Protein AF-A0A399YUL8-F1 (afdb_monomer_lite)

Radius of gyration: 23.32 Å; chains: 1; bounding box: 52×47×63 Å

pLDDT: mean 77.93, std 9.81, range [48.81, 91.5]

Secondary structure (DSSP, 8-state):
-HHHHHHHHHHHHHHHHT---HHHHHHHHHHHTT-HHHHHHHHHHHHHHHHHHHS------HHHHHHHHHHHHHHHHHHHH----S-HHHHHHHHHHHHHHHHHHHHHHHHHHHHHTT-HHHHHHHHHHHHHHHHHHHHHHHHHHHHHHHHHTT-HHHHHHHHHHHHHHHHHHHHHH-PPPP-

Sequence (183 aa):
MSDTKAQRLQQVQEALDTLSNSEARAALRAQLAGEPETLAEADRIERVHRMLSSAPRERAPERLASRIMARISAIMQQQKAADWPVPDEAVAAAMALANAATLPLMTGAAWLLIHAATDPRLFREVLPRIVAVHLLLIEVMVEILREAESFATDDPQAAAAVLALLPDALRAIAAGLNVPPAD

Structure (mmCIF, N/CA/C/O backbone):
data_AF-A0A399YUL8-F1
#
_entry.id   AF-A0A399YUL8-F1
#
loop_
_atom_site.group_PDB
_atom_site.id
_atom_site.type_symbol
_atom_site.label_atom_id
_atom_site.label_alt_id
_atom_site.label_comp_id
_atom_site.label_asym_id
_atom_site.label_entity_id
_atom_site.label_seq_id
_atom_site.pdbx_PDB_ins_code
_atom_site.Cartn_x
_atom_site.Cartn_y
_atom_site.Cartn_z
_atom_site.occupancy
_atom_site.B_iso_or_equiv
_atom_site.auth_seq_id
_atom_site.auth_comp_id
_atom_site.auth_asym_id
_atom_site.auth_atom_id
_atom_site.pdbx_PDB_model_num
ATOM 1 N N . MET A 1 1 ? 5.352 25.056 23.486 1.00 57.94 1 MET A N 1
ATOM 2 C CA . MET A 1 1 ? 5.378 24.132 24.648 1.00 57.94 1 MET A CA 1
ATOM 3 C C . MET A 1 1 ? 4.722 22.780 24.346 1.00 57.94 1 MET A C 1
ATOM 5 O O . MET A 1 1 ? 5.119 21.805 24.967 1.00 57.94 1 MET A O 1
ATOM 9 N N . SER A 1 2 ? 3.781 22.680 23.394 1.00 63.47 2 SER A N 1
ATOM 10 C CA . SER A 1 2 ? 3.174 21.409 22.944 1.00 63.47 2 SER A CA 1
ATOM 11 C C . SER A 1 2 ? 4.183 20.403 22.377 1.00 63.47 2 SER A C 1
ATOM 13 O O . SER A 1 2 ? 4.113 19.219 22.697 1.00 63.47 2 SER A O 1
ATOM 15 N N . ASP A 1 3 ? 5.149 20.877 21.589 1.00 75.81 3 ASP A N 1
ATOM 16 C CA . ASP A 1 3 ? 6.054 20.003 20.828 1.00 75.81 3 ASP A CA 1
ATOM 17 C C . ASP A 1 3 ? 7.013 19.226 21.737 1.00 75.81 3 ASP A C 1
ATOM 19 O O . ASP A 1 3 ? 7.286 18.049 21.514 1.00 75.81 3 ASP A O 1
ATOM 23 N N . THR A 1 4 ? 7.446 19.845 22.839 1.00 81.38 4 THR A N 1
ATOM 24 C CA . THR A 1 4 ? 8.324 19.214 23.834 1.00 81.38 4 THR A CA 1
ATOM 25 C C . THR A 1 4 ? 7.614 18.088 24.590 1.00 81.38 4 THR A C 1
ATOM 27 O O . THR A 1 4 ? 8.232 17.072 24.901 1.00 81.38 4 THR A O 1
ATOM 30 N N . LYS A 1 5 ? 6.308 18.233 24.856 1.00 83.12 5 LYS A N 1
ATOM 31 C CA . LYS A 1 5 ? 5.494 17.189 25.497 1.00 83.12 5 LYS A CA 1
ATOM 32 C C . LYS A 1 5 ? 5.335 15.981 24.572 1.00 83.12 5 LYS A C 1
ATOM 34 O O . LYS A 1 5 ? 5.567 14.855 25.002 1.00 83.12 5 LYS A O 1
ATOM 39 N N . ALA A 1 6 ? 4.992 16.215 23.303 1.00 84.44 6 ALA A N 1
ATOM 40 C CA . ALA A 1 6 ? 4.833 15.155 22.306 1.00 84.44 6 ALA A CA 1
ATOM 41 C C . ALA A 1 6 ? 6.135 14.364 22.098 1.00 84.44 6 ALA A C 1
ATOM 43 O O . ALA A 1 6 ? 6.124 13.135 22.136 1.00 84.44 6 ALA A O 1
ATOM 44 N N . GLN A 1 7 ? 7.266 15.065 21.984 1.00 87.38 7 GLN A N 1
ATOM 45 C CA . GLN A 1 7 ? 8.579 14.441 21.825 1.00 87.38 7 GLN A CA 1
ATOM 46 C C . GLN A 1 7 ? 8.948 13.540 23.015 1.00 87.38 7 GLN A C 1
ATOM 48 O O . GLN A 1 7 ? 9.483 12.450 22.828 1.00 87.38 7 GLN A O 1
ATOM 53 N N . ARG A 1 8 ? 8.624 13.951 24.246 1.00 84.06 8 ARG A N 1
ATOM 54 C CA . ARG A 1 8 ? 8.890 13.145 25.449 1.00 84.06 8 ARG A CA 1
ATOM 55 C C . ARG A 1 8 ? 8.004 11.909 25.545 1.00 84.06 8 ARG A C 1
ATOM 57 O O . ARG A 1 8 ? 8.483 10.853 25.945 1.00 84.06 8 ARG A O 1
ATOM 64 N N . LEU A 1 9 ? 6.734 12.010 25.154 1.00 85.81 9 LEU A N 1
ATOM 65 C CA . LEU A 1 9 ? 5.845 10.845 25.093 1.00 85.81 9 LEU A CA 1
ATOM 66 C C . LEU A 1 9 ? 6.302 9.846 24.024 1.00 85.81 9 LEU A C 1
ATOM 68 O O . LEU A 1 9 ? 6.277 8.641 24.265 1.00 85.81 9 LEU A O 1
ATOM 72 N N . GLN A 1 10 ? 6.804 10.340 22.892 1.00 87.06 10 GLN A N 1
ATOM 73 C CA . GLN A 1 10 ? 7.404 9.499 21.861 1.00 87.06 10 GLN A CA 1
ATOM 74 C C . GLN A 1 10 ? 8.647 8.758 22.380 1.00 87.06 10 GLN A C 1
ATOM 76 O O . GLN A 1 10 ? 8.776 7.560 22.147 1.00 87.06 10 GLN A O 1
ATOM 81 N N . GLN A 1 11 ? 9.509 9.421 23.158 1.00 85.19 11 GLN A N 1
ATOM 82 C CA . GLN A 1 11 ? 10.662 8.776 23.805 1.00 85.19 11 GLN A CA 1
ATOM 83 C C . GLN A 1 11 ? 10.250 7.692 24.812 1.00 85.19 11 GLN A C 1
ATOM 85 O O . GLN A 1 11 ? 10.906 6.655 24.898 1.00 85.19 11 GLN A O 1
ATOM 90 N N . VAL A 1 12 ? 9.156 7.896 25.560 1.00 84.50 12 VAL A N 1
ATOM 91 C CA . VAL A 1 12 ? 8.597 6.858 26.448 1.00 84.50 12 VAL A CA 1
ATOM 92 C C . VAL A 1 12 ? 8.155 5.642 25.636 1.00 84.50 12 VAL A C 1
ATOM 94 O O . VAL A 1 12 ? 8.435 4.512 26.028 1.00 84.50 12 VAL A O 1
ATOM 97 N N . GLN A 1 13 ? 7.491 5.864 24.503 1.00 84.19 13 GLN A N 1
ATOM 98 C CA . GLN A 1 13 ? 7.013 4.791 23.637 1.00 84.19 13 GLN A CA 1
ATOM 99 C C . GLN A 1 13 ? 8.172 4.008 23.004 1.00 84.19 13 GLN A C 1
ATOM 101 O O . GLN A 1 13 ? 8.208 2.784 23.095 1.00 84.19 13 GLN A O 1
ATOM 106 N N . GLU A 1 14 ? 9.185 4.703 22.491 1.00 84.75 14 GLU A N 1
ATOM 107 C CA . GLU A 1 14 ? 10.396 4.089 21.938 1.00 84.75 14 GLU A CA 1
ATOM 108 C C . GLU A 1 14 ? 11.169 3.271 22.991 1.00 84.75 14 GLU A C 1
ATOM 110 O O . GLU A 1 14 ? 11.628 2.159 22.718 1.00 84.75 14 GLU A O 1
ATOM 115 N N . ALA A 1 15 ? 11.246 3.764 24.232 1.00 82.88 15 ALA A N 1
ATOM 116 C CA . ALA A 1 15 ? 11.858 3.041 25.348 1.00 82.88 15 ALA A CA 1
ATOM 117 C C . ALA A 1 15 ? 11.070 1.784 25.771 1.00 82.88 15 ALA A C 1
ATOM 119 O O . ALA A 1 15 ? 11.649 0.857 26.346 1.00 82.88 15 ALA A O 1
ATOM 120 N N . LEU A 1 16 ? 9.757 1.739 25.516 1.00 81.00 16 LEU A N 1
ATOM 121 C CA . LEU A 1 16 ? 8.923 0.557 25.754 1.00 81.00 16 LEU A CA 1
ATOM 122 C C . LEU A 1 16 ? 9.045 -0.468 24.621 1.00 81.00 16 LEU A C 1
ATOM 124 O O . LEU A 1 16 ? 9.082 -1.668 24.896 1.00 81.00 16 LEU A O 1
ATOM 128 N N . ASP A 1 17 ? 9.160 -0.008 23.376 1.00 81.25 17 ASP A N 1
ATOM 129 C CA . ASP A 1 17 ? 9.240 -0.870 22.194 1.00 81.25 17 ASP A CA 1
ATOM 130 C C . ASP A 1 17 ? 10.618 -1.532 22.038 1.00 81.25 17 ASP A C 1
ATOM 132 O O . ASP A 1 17 ? 10.716 -2.684 21.614 1.00 81.25 17 ASP A O 1
ATOM 136 N N . THR A 1 18 ? 11.692 -0.856 22.454 1.00 77.88 18 THR A N 1
ATOM 137 C CA . THR A 1 18 ? 13.077 -1.357 22.336 1.00 77.88 18 THR A CA 1
ATOM 138 C C . THR A 1 18 ? 13.493 -2.375 23.414 1.00 77.88 18 THR A C 1
ATOM 140 O O . THR A 1 18 ? 14.658 -2.759 23.469 1.00 77.88 18 THR A O 1
ATOM 143 N N . LEU A 1 19 ? 12.547 -2.855 24.241 1.00 57.12 19 LEU A N 1
ATOM 144 C CA . LEU A 1 19 ? 12.636 -4.037 25.121 1.00 57.12 19 LEU A CA 1
ATOM 145 C C . LEU A 1 19 ? 14.046 -4.360 25.668 1.00 57.12 19 LEU A C 1
ATOM 147 O O . LEU A 1 19 ? 14.722 -5.246 25.155 1.00 57.12 19 LEU A O 1
ATOM 151 N N . SER A 1 20 ? 14.471 -3.709 26.761 1.00 56.66 20 SER A N 1
ATOM 152 C CA . SER A 1 20 ? 15.288 -4.354 27.827 1.00 56.66 20 SER A CA 1
ATOM 153 C C . SER A 1 20 ? 15.802 -3.396 28.901 1.00 56.66 20 SER A C 1
ATOM 155 O O . SER A 1 20 ? 16.020 -3.827 30.032 1.00 56.66 20 SER A O 1
ATOM 157 N N . ASN A 1 21 ? 15.982 -2.107 28.612 1.00 75.00 21 ASN A N 1
ATOM 158 C CA . ASN A 1 21 ? 16.722 -1.251 29.535 1.00 75.00 21 ASN A CA 1
ATOM 159 C C . ASN A 1 21 ? 15.819 -0.647 30.635 1.00 75.00 21 ASN A C 1
ATOM 161 O O . ASN A 1 21 ? 15.225 0.422 30.485 1.00 75.00 21 ASN A O 1
ATOM 165 N N . SER A 1 22 ? 15.670 -1.356 31.761 1.00 79.00 22 SER A N 1
ATOM 166 C CA . SER A 1 22 ? 14.956 -0.856 32.950 1.00 79.00 22 SER A CA 1
ATOM 167 C C . SER A 1 22 ? 15.579 0.414 33.532 1.00 79.00 22 SER A C 1
ATOM 169 O O . SER A 1 22 ? 14.858 1.237 34.092 1.00 79.00 22 SER A O 1
ATOM 171 N N . GLU A 1 23 ? 16.890 0.594 33.370 1.00 80.31 23 GLU A N 1
ATOM 172 C CA . GLU A 1 23 ? 17.620 1.770 33.843 1.00 80.31 23 GLU A CA 1
ATOM 173 C C . GLU A 1 23 ? 17.274 3.009 33.009 1.00 80.31 23 GLU A C 1
ATOM 175 O O . GLU A 1 23 ? 16.949 4.055 33.568 1.00 80.31 23 GLU A O 1
ATOM 180 N N . ALA A 1 24 ? 17.203 2.866 31.680 1.00 78.81 24 ALA A N 1
ATOM 181 C CA . ALA A 1 24 ? 16.763 3.941 30.787 1.00 78.81 24 ALA A CA 1
ATOM 182 C C . ALA A 1 24 ? 15.334 4.415 31.110 1.00 78.81 24 ALA A C 1
ATOM 184 O O . ALA A 1 24 ? 15.059 5.615 31.117 1.00 78.81 24 ALA A O 1
ATOM 185 N N . ARG A 1 25 ? 14.432 3.486 31.458 1.00 80.62 25 ARG A N 1
ATOM 186 C CA . ARG A 1 25 ? 13.059 3.818 31.878 1.00 80.62 25 ARG A CA 1
ATOM 187 C C . ARG A 1 25 ? 13.018 4.558 33.213 1.00 80.62 25 ARG A C 1
ATOM 189 O O . ARG A 1 25 ? 12.252 5.508 33.358 1.00 80.62 25 ARG A O 1
ATOM 196 N N . ALA A 1 26 ? 13.844 4.152 34.177 1.00 84.31 26 ALA A N 1
ATOM 197 C CA . ALA A 1 26 ? 13.953 4.842 35.460 1.00 84.31 26 ALA A CA 1
ATOM 198 C C . ALA A 1 26 ? 14.517 6.264 35.292 1.00 84.31 26 ALA A C 1
ATOM 200 O O . ALA A 1 26 ? 13.972 7.208 35.865 1.00 84.31 26 ALA A O 1
ATOM 201 N N . ALA A 1 27 ? 15.546 6.429 34.455 1.00 83.69 27 ALA A N 1
ATOM 202 C CA . ALA A 1 27 ? 16.132 7.729 34.137 1.00 83.69 27 ALA A CA 1
ATOM 203 C C . ALA A 1 27 ? 15.127 8.662 33.441 1.00 83.69 27 ALA A C 1
ATOM 205 O O . ALA A 1 27 ? 14.997 9.824 33.827 1.00 83.69 27 ALA A O 1
ATOM 206 N N . LEU A 1 28 ? 14.360 8.149 32.474 1.00 83.75 28 LEU A N 1
ATOM 207 C CA . LEU A 1 28 ? 13.322 8.921 31.790 1.00 83.75 28 LEU A CA 1
ATOM 208 C C . LEU A 1 28 ? 12.192 9.326 32.749 1.00 83.75 28 LEU A C 1
ATOM 210 O O . LEU A 1 28 ? 11.762 10.477 32.745 1.00 83.75 28 LEU A O 1
ATOM 214 N N . ARG A 1 29 ? 11.762 8.431 33.650 1.00 85.56 29 ARG A N 1
ATOM 215 C CA . ARG A 1 29 ? 10.795 8.778 34.707 1.00 85.56 29 ARG A CA 1
ATOM 216 C C . ARG A 1 29 ? 11.307 9.869 35.641 1.00 85.56 29 ARG A C 1
ATOM 218 O O . ARG A 1 29 ? 10.544 10.765 35.990 1.00 85.56 29 ARG A O 1
ATOM 225 N N . ALA A 1 30 ? 12.579 9.811 36.033 1.00 88.69 30 ALA A N 1
ATOM 226 C CA . ALA A 1 30 ? 13.182 10.833 36.884 1.00 88.69 30 ALA A CA 1
ATOM 227 C C . ALA A 1 30 ? 13.171 12.213 36.205 1.00 88.69 30 ALA A C 1
ATOM 229 O O . ALA A 1 30 ? 12.910 13.217 36.863 1.00 88.69 30 ALA A O 1
ATOM 230 N N . GLN A 1 31 ? 13.371 12.261 34.885 1.00 87.75 31 GLN A N 1
ATOM 231 C CA . GLN A 1 31 ? 13.269 13.497 34.102 1.00 87.75 31 GLN A CA 1
ATOM 232 C C . GLN A 1 31 ? 11.825 14.017 34.003 1.00 87.75 31 GLN A C 1
ATOM 234 O O . GLN A 1 31 ? 11.604 15.226 34.030 1.00 87.75 31 GLN A O 1
ATOM 239 N N . LEU A 1 32 ? 10.837 13.120 33.931 1.00 86.50 32 LEU A N 1
ATOM 240 C CA . LEU A 1 32 ? 9.413 13.469 33.857 1.00 86.50 32 LEU A CA 1
ATOM 241 C C . LEU A 1 32 ? 8.790 13.850 35.210 1.00 86.50 32 LEU A C 1
ATOM 243 O O . LEU A 1 32 ? 7.687 14.391 35.236 1.00 86.50 32 LEU A O 1
ATOM 247 N N . ALA A 1 33 ? 9.483 13.620 36.329 1.00 88.19 33 ALA A N 1
ATOM 248 C CA . ALA A 1 33 ? 8.969 13.900 37.673 1.00 88.19 33 ALA A CA 1
ATOM 249 C C . ALA A 1 33 ? 8.628 15.385 37.913 1.00 88.19 33 ALA A C 1
ATOM 251 O O . ALA A 1 33 ? 7.798 15.693 38.767 1.00 88.19 33 ALA A O 1
ATOM 252 N N . GLY A 1 34 ? 9.233 16.303 37.150 1.00 89.56 34 GLY A N 1
ATOM 253 C CA . GLY A 1 34 ? 8.923 17.735 37.199 1.00 89.56 34 GLY A CA 1
ATOM 254 C C . GLY A 1 34 ? 7.620 18.136 36.493 1.00 89.56 34 GLY A C 1
ATOM 255 O O . GLY A 1 34 ? 7.191 19.278 36.631 1.00 89.56 34 GLY A O 1
ATOM 256 N N . GLU A 1 35 ? 6.981 17.228 35.746 1.00 91.50 35 GLU A N 1
ATOM 257 C CA . GLU A 1 35 ? 5.797 17.509 34.925 1.00 91.50 35 GLU A CA 1
ATOM 258 C C . GLU A 1 35 ? 4.671 16.500 35.206 1.00 91.50 35 GLU A C 1
ATOM 260 O O . GLU A 1 35 ? 4.565 15.475 34.525 1.00 91.50 35 GLU A O 1
ATOM 265 N N . PRO A 1 36 ? 3.787 16.776 36.185 1.00 86.81 36 PRO A N 1
ATOM 266 C CA . PRO A 1 36 ? 2.817 15.793 36.673 1.00 86.81 36 PRO A CA 1
ATOM 267 C C . PRO A 1 36 ? 1.825 15.331 35.595 1.00 86.81 36 PRO A C 1
ATOM 269 O O . PRO A 1 36 ? 1.403 14.177 35.593 1.00 86.81 36 PRO A O 1
ATOM 272 N N . GLU A 1 37 ? 1.477 16.207 34.650 1.00 88.75 37 GLU A N 1
ATOM 273 C CA . GLU A 1 37 ? 0.575 15.872 33.545 1.00 88.75 37 GLU A CA 1
ATOM 274 C C . GLU A 1 37 ? 1.229 14.915 32.532 1.00 88.75 37 GLU A C 1
ATOM 276 O O . GLU A 1 37 ? 0.600 13.955 32.086 1.00 88.75 37 GLU A O 1
ATOM 281 N N . THR A 1 38 ? 2.504 15.139 32.194 1.00 87.19 38 THR A N 1
ATOM 282 C CA . THR A 1 38 ? 3.271 14.276 31.281 1.00 87.19 38 THR A CA 1
ATOM 283 C C . THR A 1 38 ? 3.553 12.916 31.923 1.00 87.19 38 THR A C 1
ATOM 285 O O . THR A 1 38 ? 3.457 11.886 31.256 1.00 87.19 38 THR A O 1
ATOM 288 N N . LEU A 1 39 ? 3.835 12.894 33.229 1.00 89.88 39 LEU A N 1
ATOM 289 C CA . LEU A 1 39 ? 4.041 11.663 33.991 1.00 89.88 39 LEU A CA 1
ATOM 290 C C . LEU A 1 39 ? 2.776 10.790 34.029 1.00 89.88 39 LEU A C 1
ATOM 292 O O . LEU A 1 39 ? 2.855 9.586 33.792 1.00 89.88 39 LEU A O 1
ATOM 296 N N . ALA A 1 40 ? 1.605 11.395 34.254 1.00 90.25 40 ALA A N 1
ATOM 297 C CA . ALA A 1 40 ? 0.331 10.675 34.245 1.00 90.25 40 ALA A CA 1
ATOM 298 C C . ALA A 1 40 ? 0.023 10.038 32.876 1.00 90.25 40 ALA A C 1
ATOM 300 O O . ALA A 1 40 ? -0.539 8.942 32.810 1.00 90.25 40 ALA A O 1
ATOM 301 N N . GLU A 1 41 ? 0.403 10.701 31.781 1.00 88.06 41 GLU A N 1
ATOM 302 C CA . GLU A 1 41 ? 0.258 10.154 30.429 1.00 88.06 41 GLU A CA 1
ATOM 303 C C . GLU A 1 41 ? 1.237 9.003 30.167 1.00 88.06 41 GLU A C 1
ATOM 305 O O . GLU A 1 41 ? 0.836 7.956 29.661 1.00 88.06 41 GLU A O 1
ATOM 310 N N . ALA A 1 42 ? 2.496 9.138 30.591 1.00 87.62 42 ALA A N 1
ATOM 311 C CA . ALA A 1 42 ? 3.475 8.056 30.516 1.00 87.62 42 ALA A CA 1
ATOM 312 C C . ALA A 1 42 ? 3.007 6.805 31.288 1.00 87.62 42 ALA A C 1
ATOM 314 O O . ALA A 1 42 ? 3.099 5.686 30.779 1.00 87.62 42 ALA A O 1
ATOM 315 N N . ASP A 1 43 ? 2.412 6.982 32.472 1.00 90.06 43 ASP A N 1
ATOM 316 C CA . ASP A 1 43 ? 1.831 5.8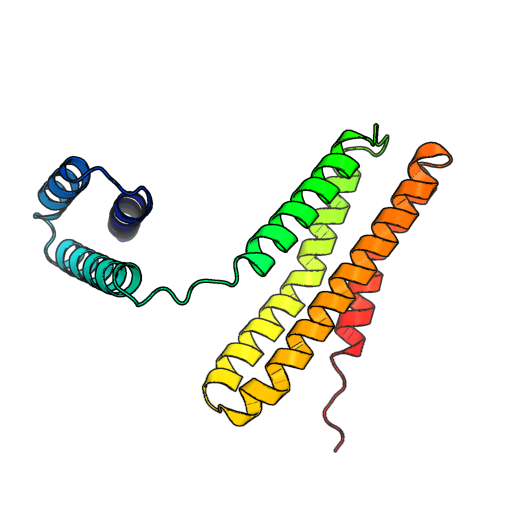86 33.256 1.00 90.06 43 ASP A CA 1
ATOM 317 C C . ASP A 1 43 ? 0.647 5.206 32.544 1.00 90.06 43 ASP A C 1
ATOM 319 O O . ASP A 1 43 ? 0.462 3.987 32.668 1.00 90.06 43 ASP A O 1
ATOM 323 N N . ARG A 1 44 ? -0.161 5.964 31.784 1.00 89.69 44 ARG A N 1
ATOM 324 C CA . ARG A 1 44 ? -1.219 5.397 30.929 1.00 89.69 44 ARG A CA 1
ATOM 325 C C . ARG A 1 44 ? -0.624 4.530 29.821 1.00 89.69 44 ARG A C 1
ATOM 327 O O . ARG A 1 44 ? -1.062 3.388 29.667 1.00 89.69 44 ARG A O 1
ATOM 334 N N . ILE A 1 45 ? 0.388 5.029 29.111 1.00 87.69 45 ILE A N 1
ATOM 335 C CA . ILE A 1 45 ? 1.071 4.299 28.030 1.00 87.69 45 ILE A CA 1
ATOM 336 C C . ILE A 1 45 ? 1.686 2.999 28.567 1.00 87.69 45 ILE A C 1
ATOM 338 O O . ILE A 1 45 ? 1.451 1.924 28.011 1.00 87.69 45 ILE A O 1
ATOM 342 N N . GLU A 1 46 ? 2.395 3.054 29.698 1.00 87.06 46 GLU A N 1
ATOM 343 C CA . GLU A 1 46 ? 2.981 1.860 30.315 1.00 87.06 46 GLU A CA 1
ATOM 344 C C . GLU A 1 46 ? 1.931 0.822 30.718 1.00 87.06 46 GLU A C 1
ATOM 346 O O . GLU A 1 46 ? 2.162 -0.383 30.585 1.00 87.06 46 GLU A O 1
ATOM 351 N N . ARG A 1 47 ? 0.778 1.264 31.232 1.00 89.31 47 ARG A N 1
ATOM 352 C CA . ARG A 1 47 ? -0.318 0.368 31.613 1.00 89.31 47 ARG A CA 1
ATOM 353 C C . ARG A 1 47 ? -0.867 -0.372 30.398 1.00 89.31 47 ARG A C 1
ATOM 355 O O . ARG A 1 47 ? -1.031 -1.589 30.469 1.00 89.31 47 ARG A O 1
ATOM 362 N N . VAL A 1 48 ? -1.097 0.338 29.293 1.00 85.25 48 VAL A N 1
ATOM 363 C CA . VAL A 1 48 ? -1.547 -0.257 28.026 1.00 85.25 48 VAL A CA 1
ATOM 364 C C . VAL A 1 48 ? -0.510 -1.247 27.505 1.00 85.25 48 VAL A C 1
ATOM 366 O O . VAL A 1 48 ? -0.854 -2.389 27.206 1.00 85.25 48 VAL A O 1
ATOM 369 N N . HIS A 1 49 ? 0.769 -0.869 27.482 1.00 85.75 49 HIS A N 1
ATOM 370 C CA . HIS A 1 49 ? 1.845 -1.767 27.064 1.00 85.75 49 HIS A CA 1
ATOM 371 C C . HIS A 1 49 ? 1.892 -3.043 27.923 1.00 85.75 49 HIS A C 1
ATOM 373 O O . HIS A 1 49 ? 2.036 -4.152 27.405 1.00 85.75 49 HIS A O 1
ATOM 379 N N . ARG A 1 50 ? 1.708 -2.924 29.245 1.00 84.56 50 ARG A N 1
ATOM 380 C CA . ARG A 1 50 ? 1.638 -4.071 30.167 1.00 84.56 50 ARG A CA 1
ATOM 381 C C . ARG A 1 50 ? 0.440 -4.980 29.880 1.00 84.56 50 ARG A C 1
ATOM 383 O O . ARG A 1 50 ? 0.572 -6.199 29.948 1.00 84.56 50 ARG A O 1
ATOM 390 N N . MET A 1 51 ? -0.713 -4.408 29.532 1.00 84.31 51 MET A N 1
ATOM 391 C CA . MET A 1 51 ? -1.896 -5.175 29.119 1.00 84.31 51 MET A CA 1
ATOM 392 C C . MET A 1 51 ? -1.660 -5.924 27.802 1.00 84.31 51 MET A C 1
ATOM 394 O O . MET A 1 51 ? -1.970 -7.106 27.717 1.00 84.31 51 MET A O 1
ATOM 398 N N . LEU A 1 52 ? -1.062 -5.275 26.799 1.00 81.19 52 LEU A N 1
ATOM 399 C CA . LEU A 1 52 ? -0.771 -5.889 25.497 1.00 81.19 52 LEU A CA 1
ATOM 400 C C . LEU A 1 52 ? 0.318 -6.969 25.583 1.00 81.19 52 LEU A C 1
ATOM 402 O O . LEU A 1 52 ? 0.211 -8.016 24.952 1.00 81.19 52 LEU A O 1
ATOM 406 N N . SER A 1 53 ? 1.356 -6.742 26.390 1.00 81.38 53 SER A N 1
ATOM 407 C CA . SER A 1 53 ? 2.456 -7.700 26.577 1.00 81.38 53 SER A CA 1
ATOM 408 C C . SER A 1 53 ? 2.046 -8.950 27.357 1.00 81.38 53 SER A C 1
ATOM 410 O O . SER A 1 53 ? 2.611 -10.017 27.115 1.00 81.38 53 SER A O 1
ATOM 412 N N . SER A 1 54 ? 1.066 -8.829 28.258 1.00 80.00 54 SER A N 1
ATOM 413 C CA . SER A 1 54 ? 0.505 -9.945 29.034 1.00 80.00 54 SER A CA 1
ATOM 414 C C . SER A 1 54 ? -0.742 -10.572 28.407 1.00 80.00 54 SER A C 1
ATOM 416 O O . SER A 1 54 ? -1.228 -11.584 28.915 1.00 80.00 54 SER A O 1
ATOM 418 N N . ALA A 1 55 ? -1.251 -10.013 27.302 1.00 76.62 55 ALA A N 1
ATOM 419 C CA . ALA A 1 55 ? -2.367 -10.595 26.575 1.00 76.62 55 ALA A CA 1
ATOM 420 C C . ALA A 1 55 ? -2.003 -12.022 26.117 1.00 76.62 55 ALA A C 1
ATOM 422 O O . ALA A 1 55 ? -0.880 -12.250 25.649 1.00 76.62 55 ALA A O 1
ATOM 423 N N . PRO A 1 56 ? -2.921 -12.998 26.252 1.00 70.50 56 PRO A N 1
ATOM 424 C CA . PRO A 1 56 ? -2.684 -14.360 25.803 1.00 70.50 56 PRO A CA 1
ATOM 425 C C . PRO A 1 56 ? -2.396 -14.332 24.304 1.00 70.50 56 PRO A C 1
ATOM 427 O O . PRO A 1 56 ? -3.270 -14.057 23.486 1.00 70.50 56 PRO A O 1
ATOM 430 N N . ARG A 1 57 ? -1.134 -14.575 23.946 1.00 68.19 57 ARG A N 1
ATOM 431 C CA . ARG A 1 57 ? -0.710 -14.668 22.553 1.00 68.19 57 ARG A CA 1
ATOM 432 C C . ARG A 1 57 ? -1.325 -15.936 21.984 1.00 68.19 57 ARG A C 1
ATOM 434 O O . ARG A 1 57 ? -0.793 -17.026 22.200 1.00 68.19 57 ARG A O 1
ATOM 441 N N . GLU A 1 58 ? -2.440 -15.808 21.272 1.00 63.84 58 GLU A N 1
ATOM 442 C CA . GLU A 1 58 ? -2.850 -16.857 20.347 1.00 63.84 58 GLU A CA 1
ATOM 443 C C . GLU A 1 58 ? -1.658 -17.109 19.423 1.00 63.84 58 GLU A C 1
ATOM 445 O O . GLU A 1 58 ? -1.170 -16.205 18.740 1.00 63.84 58 GLU A O 1
ATOM 450 N N . ARG A 1 59 ? -1.097 -18.322 19.489 1.00 56.19 59 ARG A N 1
ATOM 451 C CA . ARG A 1 59 ? 0.007 -18.706 18.614 1.00 56.19 59 ARG A CA 1
ATOM 452 C C . ARG A 1 59 ? -0.503 -18.579 17.189 1.00 56.19 59 ARG A C 1
ATOM 454 O O . ARG A 1 59 ? -1.324 -19.388 16.758 1.00 56.19 59 ARG A O 1
ATOM 461 N N . ALA A 1 60 ? 0.009 -17.589 16.460 1.00 58.47 60 ALA A N 1
ATOM 462 C CA . ALA A 1 60 ? -0.112 -17.580 15.015 1.00 58.47 60 ALA A CA 1
ATOM 463 C C . ALA A 1 60 ? 0.337 -18.968 14.519 1.00 58.47 60 ALA A C 1
ATOM 465 O O . ALA A 1 60 ? 1.380 -19.455 14.975 1.00 58.47 60 ALA A O 1
ATOM 466 N N . PRO A 1 61 ? -0.443 -19.644 13.657 1.00 70.06 61 PRO A N 1
ATOM 467 C CA . PRO A 1 61 ? -0.091 -20.971 13.183 1.00 70.06 61 PRO A CA 1
ATOM 468 C C . PRO A 1 61 ? 1.334 -20.937 12.634 1.00 70.06 61 PRO A C 1
ATOM 470 O O . PRO A 1 61 ? 1.638 -20.115 11.773 1.00 70.06 61 PRO A O 1
ATOM 473 N N . GLU A 1 62 ? 2.208 -21.824 13.102 1.00 65.94 62 GLU A N 1
ATOM 474 C CA . GLU A 1 62 ? 3.618 -21.885 12.678 1.00 65.94 62 GLU A CA 1
ATOM 475 C C . GLU A 1 62 ? 3.747 -21.990 11.144 1.00 65.94 62 GLU A C 1
ATOM 477 O O . GLU A 1 62 ? 4.649 -21.438 10.517 1.00 65.94 62 GLU A O 1
ATOM 482 N N . ARG A 1 63 ? 2.735 -22.608 10.523 1.00 67.44 63 ARG A N 1
ATOM 483 C CA . ARG A 1 63 ? 2.537 -22.697 9.072 1.00 67.44 63 ARG A CA 1
ATOM 484 C C . ARG A 1 63 ? 2.334 -21.352 8.369 1.00 67.44 63 ARG A 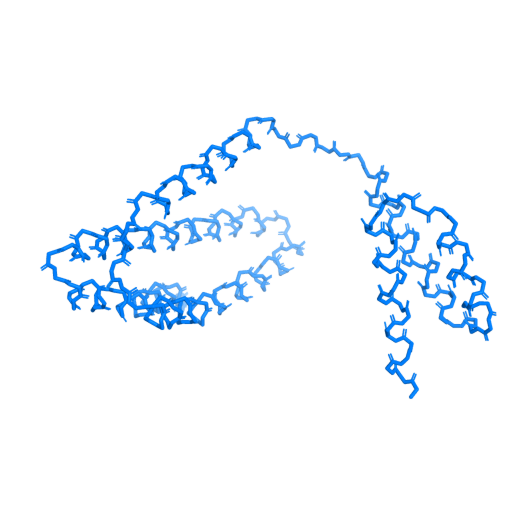C 1
ATOM 486 O O . ARG A 1 63 ? 2.676 -21.235 7.198 1.00 67.44 63 ARG A O 1
ATOM 493 N N . LEU A 1 64 ? 1.736 -20.364 9.028 1.00 64.56 64 LEU A N 1
ATOM 494 C CA . LEU A 1 64 ? 1.530 -19.032 8.462 1.00 64.56 64 LEU A CA 1
ATOM 495 C C . LEU A 1 64 ? 2.862 -18.281 8.399 1.00 64.56 64 LEU A C 1
ATOM 497 O O . LEU A 1 64 ? 3.225 -17.776 7.342 1.00 64.56 64 LEU A O 1
ATOM 501 N N . ALA A 1 65 ? 3.614 -18.275 9.503 1.00 71.56 65 ALA A N 1
ATOM 502 C CA . ALA A 1 65 ? 4.922 -17.628 9.567 1.00 71.56 65 ALA A CA 1
ATOM 503 C C . ALA A 1 65 ? 5.901 -18.238 8.552 1.00 71.56 65 ALA A C 1
ATOM 505 O O . ALA A 1 65 ? 6.568 -17.503 7.827 1.00 71.56 65 ALA A O 1
ATOM 506 N N . SER A 1 66 ? 5.932 -19.570 8.423 1.00 71.06 66 SER A N 1
ATOM 507 C CA . SER A 1 66 ? 6.789 -20.237 7.436 1.00 71.06 66 SER A CA 1
ATOM 508 C C . SER A 1 66 ? 6.381 -19.944 5.990 1.00 71.06 66 SER A C 1
ATOM 510 O O . SER A 1 66 ? 7.254 -19.729 5.154 1.00 71.06 66 SER A O 1
ATOM 512 N N . ARG A 1 67 ? 5.078 -19.853 5.684 1.00 73.81 67 ARG A N 1
ATOM 513 C CA . ARG A 1 67 ? 4.600 -19.432 4.353 1.00 73.81 67 ARG A CA 1
ATOM 514 C C . ARG A 1 67 ? 4.964 -17.987 4.034 1.00 73.81 67 ARG A C 1
ATOM 516 O O . ARG A 1 67 ? 5.381 -17.714 2.912 1.00 73.81 67 ARG A O 1
ATOM 523 N N . ILE A 1 68 ? 4.822 -17.083 5.002 1.00 68.38 68 ILE A N 1
ATOM 524 C CA . ILE A 1 68 ? 5.201 -15.675 4.840 1.00 68.38 68 ILE A CA 1
ATOM 525 C C . ILE A 1 68 ? 6.706 -15.581 4.576 1.00 68.38 68 ILE A C 1
ATOM 527 O O . ILE A 1 68 ? 7.104 -14.989 3.579 1.00 68.38 68 ILE A O 1
ATOM 531 N N . MET A 1 69 ? 7.536 -16.237 5.392 1.00 64.31 69 MET A N 1
ATOM 532 C CA . MET A 1 69 ? 8.992 -16.224 5.216 1.00 64.31 69 MET A CA 1
ATOM 533 C C . MET A 1 69 ? 9.422 -16.857 3.891 1.00 64.31 69 MET A C 1
ATOM 535 O O . MET A 1 69 ? 10.236 -16.273 3.186 1.00 64.31 69 MET A O 1
ATOM 539 N N . ALA A 1 70 ? 8.827 -17.985 3.492 1.00 77.31 70 ALA A N 1
ATOM 540 C CA . ALA A 1 70 ? 9.097 -18.600 2.193 1.00 77.31 70 ALA A CA 1
ATOM 541 C C . ALA A 1 70 ? 8.742 -17.664 1.026 1.00 77.31 70 ALA A C 1
ATOM 543 O O . ALA A 1 70 ? 9.491 -17.573 0.054 1.00 77.31 70 ALA A O 1
ATOM 544 N N . ARG A 1 71 ? 7.628 -16.926 1.130 1.00 72.69 71 ARG A N 1
ATOM 545 C CA . ARG A 1 71 ? 7.231 -15.947 0.114 1.00 72.69 71 ARG A CA 1
ATOM 546 C C . ARG A 1 71 ? 8.184 -14.753 0.077 1.00 72.69 71 ARG A C 1
ATOM 548 O O . ARG A 1 71 ? 8.575 -14.350 -1.012 1.00 72.69 71 ARG A O 1
ATOM 555 N N . ILE A 1 72 ? 8.594 -14.234 1.235 1.00 66.62 72 ILE A N 1
ATOM 556 C CA . ILE A 1 72 ? 9.576 -13.143 1.337 1.00 66.62 72 ILE A CA 1
ATOM 557 C C . ILE A 1 72 ? 10.913 -13.574 0.725 1.00 66.62 72 ILE A C 1
ATOM 559 O O . ILE A 1 72 ? 11.474 -12.848 -0.089 1.00 66.62 72 ILE A O 1
ATOM 563 N N . SER A 1 73 ? 11.407 -14.770 1.053 1.00 64.69 73 SER A N 1
ATOM 564 C CA . SER A 1 73 ? 12.664 -15.287 0.500 1.00 64.69 73 SER A CA 1
ATOM 565 C C . SER A 1 73 ? 12.606 -15.486 -1.015 1.00 64.69 73 SER A C 1
ATOM 567 O O . SER A 1 73 ? 13.580 -15.172 -1.694 1.00 64.69 73 SER A O 1
ATOM 569 N N . ALA A 1 74 ? 11.475 -15.951 -1.555 1.00 69.38 74 ALA A N 1
ATOM 570 C CA . ALA A 1 74 ? 11.281 -16.076 -3.000 1.00 69.38 74 ALA A CA 1
ATOM 571 C C . ALA A 1 74 ? 11.316 -14.708 -3.707 1.00 69.38 74 ALA A C 1
ATOM 573 O O . ALA A 1 74 ? 11.981 -14.567 -4.730 1.00 69.38 74 ALA A O 1
ATOM 574 N N . ILE A 1 75 ? 10.674 -13.689 -3.122 1.00 67.75 75 ILE A N 1
ATOM 575 C CA . ILE A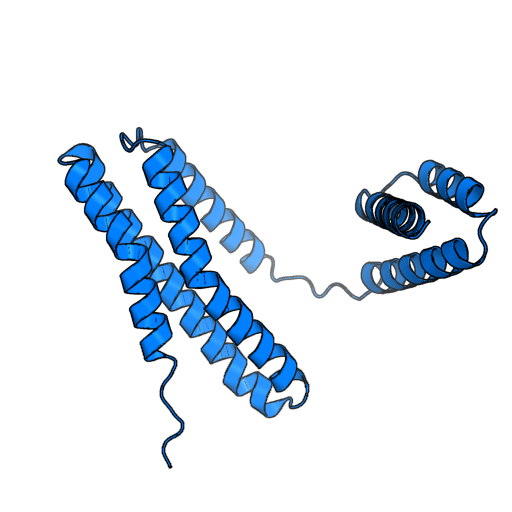 1 75 ? 10.697 -12.311 -3.642 1.00 67.75 75 ILE A CA 1
ATOM 576 C C . ILE A 1 75 ? 12.123 -11.742 -3.607 1.00 67.75 75 ILE A C 1
ATOM 578 O O . ILE A 1 75 ? 12.587 -11.179 -4.595 1.00 67.75 75 ILE A O 1
ATOM 582 N N . MET A 1 76 ? 12.855 -11.937 -2.503 1.00 60.81 76 MET A N 1
ATOM 583 C CA . MET A 1 76 ? 14.242 -11.468 -2.380 1.00 60.81 76 MET A CA 1
ATOM 584 C C . MET A 1 76 ? 15.197 -12.171 -3.352 1.00 60.81 76 MET A C 1
ATOM 586 O O . MET A 1 76 ? 16.142 -11.551 -3.833 1.00 60.81 76 MET A O 1
ATOM 590 N N . GLN A 1 77 ? 14.984 -13.461 -3.634 1.00 63.12 77 GLN A N 1
ATOM 591 C CA . GLN A 1 77 ? 15.782 -14.186 -4.625 1.00 63.12 77 GLN A CA 1
ATOM 592 C C . GLN A 1 77 ? 15.503 -13.704 -6.051 1.00 63.12 77 GLN A C 1
ATOM 594 O O . GLN A 1 77 ? 16.457 -13.542 -6.806 1.00 63.12 77 GLN A O 1
ATOM 599 N N . GLN A 1 78 ? 14.245 -13.412 -6.398 1.00 63.44 78 GLN A N 1
ATOM 600 C CA . GLN A 1 78 ? 13.903 -12.798 -7.687 1.00 63.44 78 GLN A CA 1
ATOM 601 C C . GLN A 1 78 ? 14.542 -11.414 -7.847 1.00 63.44 78 GLN A C 1
ATOM 603 O O . GLN A 1 78 ? 15.177 -11.153 -8.861 1.00 63.44 78 GLN A O 1
ATOM 608 N N . GLN A 1 79 ? 14.497 -10.571 -6.812 1.00 57.53 79 GLN A N 1
ATOM 609 C CA . GLN A 1 79 ? 15.140 -9.250 -6.845 1.00 57.53 79 GLN A CA 1
ATOM 610 C C . GLN A 1 79 ? 16.668 -9.303 -6.983 1.00 57.53 79 GLN A C 1
ATOM 612 O O . GLN A 1 79 ? 17.258 -8.381 -7.530 1.00 57.53 79 GLN A O 1
ATOM 617 N N . LYS A 1 80 ? 17.325 -10.358 -6.484 1.00 52.25 80 LYS A N 1
ATOM 618 C CA . LYS A 1 80 ? 18.786 -10.520 -6.596 1.00 52.25 80 LYS A CA 1
ATOM 619 C C . LYS A 1 80 ? 19.251 -11.075 -7.942 1.00 52.25 80 LYS A C 1
ATOM 621 O O . LYS A 1 80 ? 20.438 -10.975 -8.231 1.00 52.25 80 LYS A O 1
ATOM 626 N N . ALA A 1 81 ? 18.366 -11.723 -8.697 1.00 51.31 81 ALA A N 1
ATOM 627 C CA . ALA A 1 81 ? 18.703 -12.361 -9.968 1.00 51.31 81 ALA A CA 1
ATOM 628 C C . ALA A 1 81 ? 18.530 -11.426 -11.174 1.00 51.31 81 ALA A C 1
ATOM 630 O O . ALA A 1 81 ? 19.100 -11.697 -12.228 1.00 51.31 81 ALA A O 1
ATOM 631 N N . ALA A 1 82 ? 17.775 -10.338 -11.024 1.00 53.88 82 ALA A N 1
ATOM 632 C CA . ALA A 1 82 ? 17.563 -9.376 -12.088 1.00 53.88 82 ALA A CA 1
ATOM 633 C C . ALA A 1 82 ? 18.626 -8.266 -12.026 1.00 53.88 82 ALA A C 1
ATOM 635 O O . ALA A 1 82 ? 18.511 -7.329 -11.237 1.00 53.88 82 ALA A O 1
ATOM 636 N N . ASP A 1 83 ? 19.643 -8.354 -12.888 1.00 58.19 83 ASP A N 1
ATOM 637 C CA . ASP A 1 83 ? 20.342 -7.169 -13.411 1.00 58.19 83 ASP A CA 1
ATOM 638 C C . ASP A 1 83 ? 19.300 -6.391 -14.229 1.00 58.19 83 ASP A C 1
ATOM 640 O O . ASP A 1 83 ? 19.180 -6.547 -15.439 1.00 58.19 83 ASP A O 1
ATOM 644 N N . TRP A 1 84 ? 18.421 -5.675 -13.532 1.00 63.34 84 TRP A N 1
ATOM 645 C CA . TRP A 1 84 ? 17.232 -5.056 -14.098 1.00 63.34 84 TRP A CA 1
ATOM 646 C C . TRP A 1 84 ? 17.632 -3.698 -14.700 1.00 63.34 84 TRP A C 1
ATOM 648 O O . TRP A 1 84 ? 17.892 -2.762 -13.944 1.00 63.34 84 TRP A O 1
ATOM 658 N N . PRO A 1 85 ? 17.695 -3.532 -16.037 1.00 65.31 85 PRO A N 1
ATOM 659 C CA . PRO A 1 85 ? 18.265 -2.344 -16.678 1.00 65.31 85 PRO A CA 1
ATOM 660 C C . PRO A 1 85 ? 17.273 -1.169 -16.751 1.00 65.31 85 PRO A C 1
ATOM 662 O O . PRO A 1 85 ? 17.334 -0.351 -17.670 1.00 65.31 85 PRO A O 1
ATOM 665 N N . VAL A 1 86 ? 16.326 -1.083 -15.814 1.00 65.56 86 VAL A N 1
ATOM 666 C CA . VAL A 1 86 ? 15.380 0.038 -15.751 1.00 65.56 86 VAL A CA 1
ATOM 667 C C . VAL A 1 86 ? 15.946 1.097 -14.809 1.00 65.56 86 VAL A C 1
ATOM 669 O O . VAL A 1 86 ? 16.351 0.750 -13.702 1.00 65.56 86 VAL A O 1
ATOM 672 N N . PRO A 1 87 ? 15.968 2.376 -15.221 1.00 75.56 87 PRO A N 1
ATOM 673 C CA . PRO A 1 87 ? 16.446 3.462 -14.375 1.00 75.56 87 PRO A CA 1
ATOM 674 C C . PRO A 1 87 ? 15.700 3.515 -13.036 1.00 75.56 87 PRO A C 1
ATOM 676 O O . PRO A 1 87 ? 14.470 3.387 -12.995 1.00 75.56 87 PRO A O 1
ATOM 679 N N . ASP A 1 88 ? 16.440 3.751 -11.950 1.00 75.12 88 ASP A N 1
ATOM 680 C CA . ASP A 1 88 ? 15.912 3.832 -10.581 1.00 75.12 88 ASP A CA 1
ATOM 681 C C . ASP A 1 88 ? 14.750 4.833 -10.473 1.00 75.12 88 ASP A C 1
ATOM 683 O O . ASP A 1 88 ? 13.792 4.613 -9.727 1.00 75.12 88 ASP A O 1
ATOM 687 N N . GLU A 1 89 ? 14.776 5.913 -11.262 1.00 73.88 89 GLU A N 1
ATOM 688 C CA . GLU A 1 89 ? 13.715 6.919 -11.290 1.00 73.88 89 GLU A CA 1
ATOM 689 C C . GLU A 1 89 ? 12.387 6.362 -11.817 1.00 73.88 89 GLU A C 1
ATOM 691 O O . GLU A 1 89 ? 11.323 6.729 -11.314 1.00 73.88 89 GLU A O 1
ATOM 696 N N . ALA A 1 90 ? 12.424 5.463 -12.805 1.00 69.00 90 ALA A N 1
ATOM 697 C CA . ALA A 1 90 ? 11.222 4.849 -13.364 1.00 69.00 90 ALA A CA 1
ATOM 698 C C . ALA A 1 90 ? 10.595 3.860 -12.372 1.00 69.00 90 ALA A C 1
ATOM 700 O O . ALA A 1 90 ? 9.373 3.839 -12.210 1.00 69.00 90 ALA A O 1
ATOM 701 N N . VAL A 1 91 ? 11.423 3.109 -11.639 1.00 70.00 91 VAL A N 1
ATOM 702 C CA . VAL A 1 91 ? 10.961 2.237 -10.549 1.00 70.00 91 VAL A CA 1
ATOM 703 C C . VAL A 1 91 ? 10.354 3.070 -9.418 1.00 70.00 91 VAL A C 1
ATOM 705 O O . VAL A 1 91 ? 9.245 2.780 -8.964 1.00 70.00 91 VAL A O 1
ATOM 708 N N . ALA A 1 92 ? 11.025 4.144 -8.997 1.00 75.56 92 ALA A N 1
ATOM 709 C CA . ALA A 1 92 ? 10.525 5.042 -7.959 1.00 75.56 92 ALA A CA 1
ATOM 710 C C . ALA A 1 92 ? 9.196 5.705 -8.359 1.00 75.56 92 ALA A C 1
ATOM 712 O O . ALA A 1 92 ? 8.269 5.769 -7.547 1.00 75.56 92 ALA A O 1
ATOM 713 N N . ALA A 1 93 ? 9.067 6.151 -9.612 1.00 69.25 93 ALA A N 1
ATOM 714 C CA . ALA A 1 93 ? 7.831 6.720 -10.142 1.00 69.25 93 ALA A CA 1
ATOM 715 C C . ALA A 1 93 ? 6.693 5.688 -10.181 1.00 69.25 93 ALA A C 1
ATOM 717 O O . ALA A 1 93 ? 5.583 5.985 -9.732 1.00 69.25 93 ALA A O 1
ATOM 718 N N . ALA A 1 94 ? 6.969 4.465 -10.645 1.00 68.25 94 ALA A N 1
ATOM 719 C CA . ALA A 1 94 ? 5.997 3.375 -10.649 1.00 68.25 94 ALA A CA 1
ATOM 720 C C . ALA A 1 94 ? 5.527 3.036 -9.225 1.00 68.25 94 ALA A C 1
ATOM 722 O O . ALA A 1 94 ? 4.326 2.912 -8.987 1.00 68.25 94 ALA A O 1
ATOM 723 N N . MET A 1 95 ? 6.445 2.974 -8.253 1.00 73.44 95 MET A N 1
ATOM 724 C CA . MET A 1 95 ? 6.101 2.766 -6.843 1.00 73.44 95 MET A CA 1
ATOM 725 C C . MET A 1 95 ? 5.280 3.919 -6.258 1.00 73.44 95 MET A C 1
ATOM 727 O O . MET A 1 95 ? 4.301 3.678 -5.551 1.00 73.44 95 MET A O 1
ATOM 731 N N . ALA A 1 96 ? 5.642 5.171 -6.548 1.00 76.38 96 ALA A N 1
ATOM 732 C CA . ALA A 1 96 ? 4.902 6.339 -6.076 1.00 76.38 96 ALA A CA 1
ATOM 733 C C . ALA A 1 96 ? 3.465 6.349 -6.618 1.00 76.38 96 ALA A C 1
ATOM 735 O O . ALA A 1 96 ? 2.521 6.592 -5.864 1.00 76.38 96 ALA A O 1
ATOM 736 N N . LEU A 1 97 ? 3.287 6.023 -7.900 1.00 70.31 97 LEU A N 1
ATOM 737 C CA . LEU A 1 97 ? 1.969 5.928 -8.519 1.00 70.31 97 LEU A CA 1
ATOM 738 C C . LEU A 1 97 ? 1.169 4.723 -8.003 1.00 70.31 97 LEU A C 1
ATOM 740 O O . LEU A 1 97 ? -0.025 4.862 -7.741 1.00 70.31 97 LEU A O 1
ATOM 744 N N . ALA A 1 98 ? 1.812 3.571 -7.789 1.00 71.00 98 ALA A N 1
ATOM 745 C CA . ALA A 1 98 ? 1.182 2.408 -7.166 1.00 71.00 98 ALA A CA 1
ATOM 746 C C . ALA A 1 98 ? 0.670 2.738 -5.755 1.00 71.00 98 ALA A C 1
ATOM 748 O O . ALA A 1 98 ? -0.473 2.426 -5.416 1.00 71.00 98 ALA A O 1
ATOM 749 N N . ASN A 1 99 ? 1.478 3.434 -4.949 1.00 77.44 99 ASN A N 1
ATOM 750 C CA . ASN A 1 99 ? 1.093 3.900 -3.616 1.00 77.44 99 ASN A CA 1
ATOM 751 C C . ASN A 1 99 ? -0.056 4.915 -3.678 1.00 77.44 99 ASN A C 1
ATOM 753 O O . ASN A 1 99 ? -1.015 4.810 -2.916 1.00 77.44 99 ASN A O 1
ATOM 757 N N . ALA A 1 100 ? -0.001 5.871 -4.609 1.00 77.25 100 ALA A N 1
ATOM 758 C CA . ALA A 1 100 ? -1.066 6.853 -4.796 1.00 77.25 100 ALA A CA 1
ATOM 759 C C . ALA A 1 100 ? -2.397 6.196 -5.203 1.00 77.25 100 ALA A C 1
ATOM 761 O O . ALA A 1 100 ? -3.455 6.614 -4.735 1.00 77.25 100 ALA A O 1
ATOM 762 N N . ALA A 1 101 ? -2.354 5.148 -6.029 1.00 74.50 101 ALA A N 1
ATOM 763 C CA . ALA A 1 101 ? -3.540 4.411 -6.457 1.00 74.50 101 ALA A CA 1
ATOM 764 C C . ALA A 1 101 ? -4.088 3.457 -5.376 1.00 74.50 101 ALA A C 1
ATOM 766 O O . ALA A 1 101 ? -5.299 3.256 -5.291 1.00 74.50 101 ALA A O 1
ATOM 767 N N . THR A 1 102 ? -3.226 2.887 -4.527 1.00 76.06 102 THR A N 1
ATOM 768 C CA . THR A 1 102 ? -3.632 1.953 -3.457 1.00 76.06 102 THR A CA 1
ATOM 769 C C . THR A 1 102 ? -4.085 2.646 -2.173 1.00 76.06 102 THR A C 1
ATOM 771 O O . THR A 1 102 ? -4.917 2.092 -1.454 1.00 76.06 102 THR A O 1
ATOM 774 N N . LEU A 1 103 ? -3.615 3.865 -1.887 1.00 83.94 103 LEU A N 1
ATOM 775 C CA . LEU A 1 103 ? -4.000 4.626 -0.691 1.00 83.94 103 LEU A CA 1
ATOM 776 C C . LEU A 1 103 ? -5.525 4.759 -0.508 1.00 83.94 103 LEU A C 1
ATOM 778 O O . LEU A 1 103 ? -6.013 4.384 0.559 1.00 83.94 103 LEU A O 1
ATOM 782 N N . PRO A 1 104 ? -6.307 5.200 -1.515 1.00 79.56 104 PRO A N 1
ATOM 783 C CA . PRO A 1 104 ? -7.761 5.300 -1.387 1.00 79.56 104 PRO A CA 1
ATOM 784 C C . PRO A 1 104 ? -8.431 3.960 -1.068 1.00 79.56 104 PRO A C 1
ATOM 786 O O . PRO A 1 104 ? -9.375 3.916 -0.280 1.00 79.56 104 PRO A O 1
ATOM 789 N N . LEU A 1 105 ? -7.922 2.860 -1.635 1.00 78.25 105 LEU A N 1
ATOM 790 C CA . LEU A 1 105 ? -8.430 1.511 -1.379 1.00 78.25 105 LEU A CA 1
ATOM 791 C C . LEU A 1 105 ? -8.176 1.092 0.071 1.00 78.25 105 LEU A C 1
ATOM 793 O O . LEU A 1 105 ? -9.085 0.583 0.724 1.00 78.25 105 LEU A O 1
ATOM 797 N N . MET A 1 106 ? -6.980 1.369 0.599 1.00 81.44 106 MET A N 1
ATOM 798 C CA . MET A 1 106 ? -6.645 1.114 2.004 1.00 81.44 106 MET A CA 1
ATOM 799 C C . MET A 1 106 ? -7.506 1.955 2.944 1.00 81.44 106 MET A C 1
ATOM 801 O O . MET A 1 106 ? -8.030 1.436 3.928 1.00 81.44 106 MET A O 1
ATOM 805 N N . THR A 1 107 ? -7.694 3.242 2.637 1.00 86.19 107 THR A N 1
ATOM 806 C CA . THR A 1 107 ? -8.548 4.132 3.431 1.00 86.19 107 THR A CA 1
ATOM 807 C C . THR A 1 107 ? -10.002 3.659 3.422 1.00 86.19 107 THR A C 1
ATOM 809 O O . THR A 1 107 ? -10.620 3.583 4.482 1.00 86.19 107 THR A O 1
ATOM 812 N N . GLY A 1 108 ? -10.536 3.278 2.258 1.00 82.38 108 GLY A N 1
ATOM 813 C CA . GLY A 1 108 ? -11.888 2.733 2.133 1.00 82.38 108 GLY A CA 1
ATOM 814 C C . GLY A 1 108 ? -12.061 1.413 2.888 1.00 82.38 108 GLY A C 1
ATOM 815 O O . GLY A 1 108 ? -13.028 1.242 3.628 1.00 82.38 108 GLY A O 1
ATOM 816 N N . ALA A 1 109 ? -11.092 0.503 2.777 1.00 81.00 109 ALA A N 1
ATOM 817 C CA . ALA A 1 109 ? -11.094 -0.761 3.506 1.00 81.00 109 ALA A CA 1
ATOM 818 C C . ALA A 1 109 ? -11.009 -0.559 5.026 1.00 81.00 109 ALA A C 1
ATOM 820 O O . ALA A 1 109 ? -11.763 -1.183 5.771 1.00 81.00 109 ALA A O 1
ATOM 821 N N . ALA A 1 110 ? -10.141 0.342 5.495 1.00 85.56 110 ALA A N 1
ATOM 822 C CA . ALA A 1 110 ? -10.037 0.693 6.907 1.00 85.56 110 ALA A CA 1
ATOM 823 C C . ALA A 1 110 ? -11.347 1.297 7.431 1.00 85.56 110 ALA A C 1
ATOM 825 O O . ALA A 1 110 ? -11.826 0.902 8.494 1.00 85.56 110 ALA A O 1
ATOM 826 N N . TRP A 1 111 ? -11.965 2.200 6.664 1.00 88.62 111 TRP A N 1
ATOM 827 C CA . TRP A 1 111 ? -13.263 2.777 7.005 1.00 88.62 111 TRP A CA 1
ATOM 828 C C . TRP A 1 111 ? -14.345 1.697 7.126 1.00 88.62 111 TRP A C 1
ATOM 830 O O . TRP A 1 111 ? -15.053 1.657 8.135 1.00 88.62 111 TRP A O 1
ATOM 840 N N . LEU A 1 112 ? -14.423 0.776 6.158 1.00 82.44 112 LEU A N 1
ATOM 841 C CA . LEU A 1 112 ? -15.354 -0.355 6.187 1.00 82.44 112 LEU A CA 1
ATOM 842 C C . LEU A 1 112 ? -15.113 -1.269 7.391 1.00 82.44 112 LEU A C 1
ATOM 844 O O . LEU A 1 112 ? -16.074 -1.690 8.025 1.00 82.44 112 LEU A O 1
ATOM 848 N N . LEU A 1 113 ? -13.856 -1.553 7.739 1.00 83.25 113 LEU A N 1
ATOM 849 C CA . LEU A 1 113 ? -13.516 -2.384 8.897 1.00 83.25 113 LEU A CA 1
ATOM 850 C C . LEU A 1 113 ? -13.928 -1.734 10.218 1.00 83.25 113 LEU A C 1
ATOM 852 O O . LEU A 1 113 ? -14.487 -2.417 11.073 1.00 83.25 113 LEU A O 1
ATOM 856 N N . ILE A 1 114 ? -13.698 -0.427 10.376 1.00 87.81 114 ILE A N 1
ATOM 857 C CA . ILE A 1 114 ? -14.111 0.319 11.574 1.00 87.81 114 ILE A CA 1
ATOM 858 C C . ILE A 1 114 ? -15.635 0.278 11.727 1.00 87.81 114 ILE A C 1
ATOM 860 O O . ILE A 1 114 ? -16.133 0.029 12.824 1.00 87.81 114 ILE A O 1
ATOM 864 N N . HIS A 1 115 ? -16.384 0.465 10.637 1.00 84.38 115 HIS A N 1
ATOM 865 C CA . HIS A 1 115 ? -17.847 0.421 10.686 1.00 84.38 115 HIS A CA 1
ATOM 866 C C . HIS A 1 115 ? -18.360 -1.000 10.915 1.00 84.38 115 HIS A C 1
ATOM 868 O O . HIS A 1 115 ? -19.238 -1.215 11.750 1.00 84.38 115 HIS A O 1
ATOM 874 N N . ALA A 1 116 ? -17.771 -1.991 10.249 1.00 83.69 116 ALA A N 1
ATOM 875 C CA . ALA A 1 116 ? -18.149 -3.386 10.411 1.00 83.69 116 ALA A CA 1
ATOM 876 C C . ALA A 1 116 ? -17.820 -3.924 11.812 1.00 83.69 116 ALA A C 1
ATOM 878 O O . ALA A 1 116 ? -18.511 -4.813 12.291 1.00 83.69 116 ALA A O 1
ATOM 879 N N . ALA A 1 117 ? -16.832 -3.366 12.519 1.00 85.38 117 ALA A N 1
ATOM 880 C CA . ALA A 1 117 ? -16.544 -3.739 13.905 1.00 85.38 117 ALA A CA 1
ATOM 881 C C . ALA A 1 117 ? -17.711 -3.450 14.870 1.00 85.38 117 ALA A C 1
ATOM 883 O O . ALA A 1 117 ? -17.777 -4.051 15.942 1.00 85.38 117 ALA A O 1
ATOM 884 N N . THR A 1 118 ? -18.642 -2.566 14.495 1.00 91.19 118 THR A N 1
ATOM 885 C CA . THR A 1 118 ? -19.846 -2.286 15.293 1.00 91.19 118 T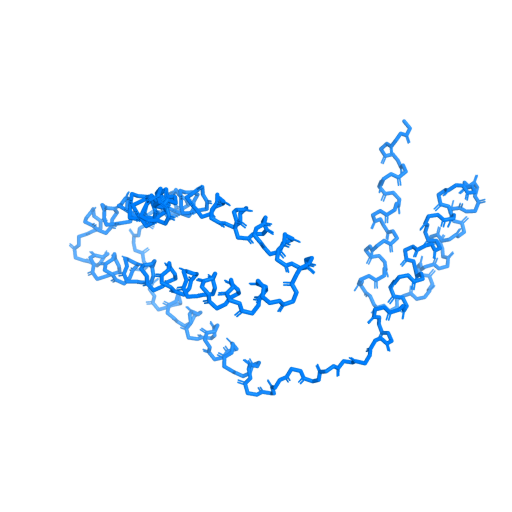HR A CA 1
ATOM 886 C C . THR A 1 118 ? -20.946 -3.344 15.120 1.00 91.19 118 THR A C 1
ATOM 888 O O . THR A 1 118 ? -21.813 -3.452 15.985 1.00 91.19 118 THR A O 1
ATOM 891 N N . ASP A 1 119 ? -20.876 -4.177 14.070 1.00 90.62 119 ASP A N 1
ATOM 892 C CA . ASP A 1 119 ? -21.803 -5.287 13.812 1.00 90.62 119 ASP A CA 1
ATOM 893 C C . ASP A 1 119 ? -21.051 -6.590 13.435 1.00 90.62 119 ASP A C 1
ATOM 895 O O . ASP A 1 119 ? -20.571 -6.753 12.305 1.00 90.62 119 ASP A O 1
ATOM 899 N N . PRO A 1 120 ? -21.014 -7.595 14.336 1.00 86.25 120 PRO A N 1
ATOM 900 C CA . PRO A 1 120 ? -20.350 -8.881 14.102 1.00 86.25 120 PRO A CA 1
ATOM 901 C C . PRO A 1 120 ? -20.861 -9.682 12.893 1.00 86.25 120 PRO A C 1
ATOM 903 O O . PRO A 1 120 ? -20.221 -10.666 12.498 1.00 86.25 120 PRO A O 1
ATOM 906 N N . ARG A 1 121 ? -22.042 -9.359 12.351 1.00 87.75 121 ARG A N 1
ATOM 907 C CA . ARG A 1 121 ? -22.568 -9.969 11.121 1.00 87.75 121 ARG A CA 1
ATOM 908 C C . ARG A 1 121 ? -21.931 -9.322 9.897 1.00 87.75 121 ARG A C 1
ATOM 910 O O . ARG A 1 121 ? -21.297 -10.033 9.121 1.00 87.75 121 ARG A O 1
ATOM 917 N N . LEU A 1 122 ? -21.986 -7.992 9.800 1.00 80.56 122 LEU A N 1
ATOM 918 C CA . LEU A 1 122 ? -21.332 -7.235 8.727 1.00 80.56 122 LEU A CA 1
ATOM 919 C C . LEU A 1 122 ? -19.830 -7.522 8.663 1.00 80.56 122 LEU A C 1
ATOM 921 O O . LEU A 1 122 ? -19.295 -7.722 7.577 1.00 80.56 122 LEU A O 1
ATOM 925 N N . PHE A 1 123 ? -19.147 -7.639 9.805 1.00 81.75 123 PHE A N 1
ATOM 926 C CA . PHE A 1 123 ? -17.721 -7.979 9.828 1.00 81.75 123 PHE A CA 1
ATOM 927 C C . PHE A 1 123 ? -17.404 -9.306 9.122 1.00 81.75 123 PHE A C 1
ATOM 929 O O . PHE A 1 123 ? -16.438 -9.392 8.365 1.00 81.75 123 PHE A O 1
ATOM 936 N N . ARG A 1 124 ? -18.240 -10.334 9.316 1.00 86.06 124 ARG A N 1
ATOM 937 C CA . ARG A 1 124 ? -18.053 -11.654 8.691 1.00 86.06 124 ARG A CA 1
ATOM 938 C C . ARG A 1 124 ? -18.319 -11.653 7.189 1.00 86.06 124 ARG A C 1
ATOM 940 O O . ARG A 1 124 ? -17.739 -12.473 6.485 1.00 86.06 124 ARG A O 1
ATOM 947 N N . GLU A 1 125 ? -19.161 -10.750 6.704 1.00 85.75 125 GLU A N 1
ATOM 948 C CA . GLU A 1 125 ? -19.490 -10.628 5.280 1.00 85.75 125 GLU A CA 1
ATOM 949 C C . GLU A 1 125 ? -18.506 -9.720 4.529 1.00 85.75 125 GLU A C 1
ATOM 951 O O . GLU A 1 125 ? -18.123 -10.002 3.392 1.00 85.75 125 GLU A O 1
ATOM 956 N N . VAL A 1 126 ? -18.066 -8.639 5.174 1.00 82.88 126 VAL A N 1
ATOM 957 C CA . VAL A 1 126 ? -17.224 -7.603 4.568 1.00 82.88 126 VAL A CA 1
ATOM 958 C C . VAL A 1 126 ? -15.748 -7.999 4.578 1.00 82.88 126 VAL A C 1
ATOM 960 O O . VAL A 1 126 ? -15.061 -7.789 3.578 1.00 82.88 126 VAL A O 1
ATOM 963 N N . LEU A 1 127 ? -15.251 -8.622 5.654 1.00 83.19 127 LEU A N 1
ATOM 964 C CA . LEU A 1 127 ? -13.832 -8.973 5.771 1.00 83.19 127 LEU A CA 1
ATOM 965 C C . LEU A 1 127 ? -13.343 -9.889 4.628 1.00 83.19 127 LEU A C 1
ATOM 967 O O . LEU A 1 127 ? -12.327 -9.551 4.017 1.00 83.19 127 LEU A O 1
ATOM 971 N N . PRO A 1 128 ? -14.038 -10.986 4.253 1.00 86.44 128 PRO A N 1
ATOM 972 C CA . PRO A 1 128 ? -13.607 -11.824 3.133 1.00 86.44 128 PRO A CA 1
ATOM 973 C C . PRO A 1 128 ? -13.586 -11.071 1.800 1.00 86.44 128 PRO A C 1
ATOM 975 O O . PRO A 1 128 ? -12.696 -11.306 0.987 1.00 86.44 128 PRO A O 1
ATOM 978 N N . ARG A 1 129 ? -14.528 -10.141 1.580 1.00 83.81 129 ARG A N 1
ATOM 979 C CA . ARG A 1 129 ? -14.567 -9.306 0.369 1.00 83.81 129 ARG A CA 1
ATOM 980 C C . ARG A 1 129 ? -13.387 -8.345 0.312 1.00 83.81 129 ARG A C 1
ATOM 982 O O . ARG A 1 129 ? -12.738 -8.261 -0.724 1.00 83.81 129 ARG A O 1
ATOM 989 N N . ILE A 1 130 ? -13.071 -7.675 1.422 1.00 81.94 130 ILE A N 1
ATOM 990 C CA . ILE A 1 130 ? -11.897 -6.795 1.508 1.00 81.94 130 ILE A CA 1
ATOM 991 C C . ILE A 1 130 ? -10.625 -7.590 1.202 1.00 81.94 130 ILE A C 1
ATOM 993 O O . ILE A 1 130 ? -9.822 -7.160 0.375 1.00 81.94 130 ILE A O 1
ATOM 997 N N . VAL A 1 131 ? -10.462 -8.764 1.818 1.00 83.44 131 VAL A N 1
ATOM 998 C CA . VAL A 1 131 ? -9.301 -9.634 1.583 1.00 83.44 131 VAL A CA 1
ATOM 999 C C . VAL A 1 131 ? -9.229 -10.081 0.122 1.00 83.44 131 VAL A C 1
ATOM 1001 O O . VAL A 1 131 ? -8.161 -10.000 -0.475 1.00 83.44 131 VAL A O 1
ATOM 1004 N N . ALA A 1 132 ? -10.346 -10.500 -0.478 1.00 84.31 132 ALA A N 1
ATOM 1005 C CA . ALA A 1 132 ? -10.388 -10.915 -1.879 1.00 84.31 132 ALA A CA 1
ATOM 1006 C C . ALA A 1 132 ? -9.970 -9.785 -2.832 1.00 84.31 132 ALA A C 1
ATOM 1008 O O . ALA A 1 132 ? -9.169 -10.011 -3.735 1.00 84.31 132 ALA A O 1
ATOM 1009 N N . VAL A 1 133 ? -10.445 -8.559 -2.593 1.00 83.00 133 VAL A N 1
ATOM 1010 C CA . VAL A 1 133 ? -10.042 -7.375 -3.366 1.00 83.00 133 VAL A CA 1
ATOM 1011 C C . VAL A 1 133 ? -8.542 -7.110 -3.239 1.00 83.00 133 VAL A C 1
ATOM 1013 O O . VAL A 1 133 ? -7.879 -6.848 -4.238 1.00 83.00 133 VAL A O 1
ATOM 1016 N N . HIS A 1 134 ? -7.985 -7.215 -2.031 1.00 80.19 134 HIS A N 1
ATOM 1017 C CA . HIS A 1 134 ? -6.548 -7.024 -1.815 1.00 80.19 134 HIS A CA 1
ATOM 1018 C C . HIS A 1 134 ? -5.713 -8.096 -2.515 1.00 80.19 134 HIS A C 1
ATOM 1020 O O . HIS A 1 134 ? -4.695 -7.772 -3.120 1.00 80.19 134 HIS A O 1
ATOM 1026 N N . LEU A 1 135 ? -6.144 -9.358 -2.464 1.00 85.12 135 LEU A N 1
ATOM 1027 C CA . LEU A 1 135 ? -5.470 -10.448 -3.169 1.00 85.12 135 LEU A CA 1
ATOM 1028 C C . LEU A 1 135 ? -5.496 -10.234 -4.684 1.00 85.12 135 LEU A C 1
ATOM 1030 O O . LEU A 1 135 ? -4.452 -10.358 -5.316 1.00 85.12 135 LEU A O 1
ATOM 1034 N N . LEU A 1 136 ? -6.640 -9.827 -5.241 1.00 85.31 136 LEU A N 1
ATOM 1035 C CA . LEU A 1 136 ? -6.765 -9.504 -6.662 1.00 85.31 136 LEU A CA 1
ATOM 1036 C C . LEU A 1 136 ? -5.816 -8.368 -7.074 1.00 85.31 136 LEU A C 1
ATOM 1038 O O . LEU A 1 136 ? -5.138 -8.469 -8.091 1.00 85.31 136 LEU A O 1
ATOM 1042 N N . LEU A 1 137 ? -5.731 -7.301 -6.273 1.00 82.75 137 LEU A N 1
ATOM 1043 C CA . LEU A 1 137 ? -4.810 -6.187 -6.530 1.00 82.75 137 LEU A CA 1
ATOM 1044 C C . LEU A 1 137 ? -3.351 -6.651 -6.535 1.00 82.75 137 LEU A C 1
ATOM 1046 O O . LEU A 1 137 ? -2.591 -6.276 -7.425 1.00 82.75 137 LEU A O 1
ATOM 1050 N N . ILE A 1 138 ? -2.969 -7.490 -5.568 1.00 83.19 138 ILE A N 1
ATOM 1051 C CA . ILE A 1 138 ? -1.619 -8.056 -5.494 1.00 83.19 138 ILE A CA 1
ATOM 1052 C C . ILE A 1 138 ? -1.331 -8.920 -6.726 1.00 83.19 138 ILE A C 1
ATOM 1054 O O . ILE A 1 138 ? -0.255 -8.796 -7.303 1.00 83.19 138 ILE A O 1
ATOM 1058 N N . GLU A 1 139 ? -2.268 -9.774 -7.143 1.00 84.50 139 GLU A N 1
ATOM 1059 C CA . GLU A 1 139 ? -2.103 -10.620 -8.331 1.00 84.50 139 GLU A CA 1
ATOM 1060 C C . GLU A 1 139 ? -1.913 -9.788 -9.600 1.00 84.50 139 GLU A C 1
ATOM 1062 O O . GLU A 1 139 ? -0.975 -10.044 -10.351 1.00 84.50 139 GLU A O 1
ATOM 1067 N N . VAL A 1 140 ? -2.722 -8.744 -9.794 1.00 84.69 140 VAL A N 1
ATOM 1068 C CA . VAL A 1 140 ? -2.588 -7.833 -10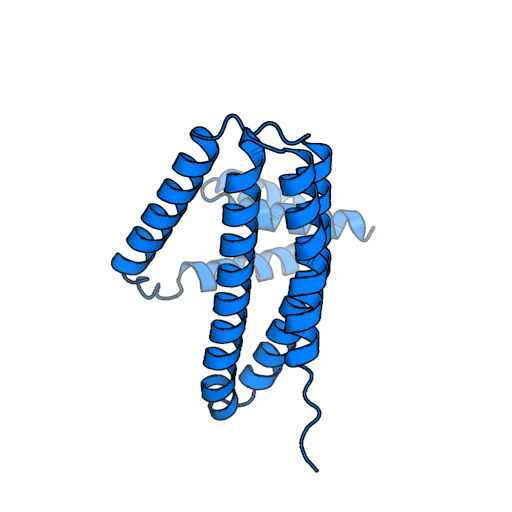.939 1.00 84.69 140 VAL A CA 1
ATOM 1069 C C . VAL A 1 140 ? -1.241 -7.112 -10.922 1.00 84.69 140 VAL A C 1
ATOM 1071 O O . VAL A 1 140 ? -0.574 -7.044 -11.950 1.00 84.69 140 VAL A O 1
ATOM 1074 N N . MET A 1 141 ? -0.800 -6.609 -9.766 1.00 81.50 141 MET A N 1
ATOM 1075 C CA . MET A 1 141 ? 0.510 -5.957 -9.654 1.00 81.50 141 MET A CA 1
ATOM 1076 C C . MET A 1 141 ? 1.661 -6.917 -9.965 1.00 81.50 141 MET A C 1
ATOM 1078 O O . MET A 1 141 ? 2.601 -6.536 -10.658 1.00 81.50 141 MET A O 1
ATOM 1082 N N . VAL A 1 142 ? 1.595 -8.153 -9.461 1.00 84.75 142 VAL A N 1
ATOM 1083 C CA . VAL A 1 142 ? 2.610 -9.180 -9.729 1.00 84.75 142 VAL A CA 1
ATOM 1084 C C . VAL A 1 142 ? 2.645 -9.533 -11.211 1.00 84.75 142 VAL A C 1
ATOM 1086 O O . VAL A 1 142 ? 3.732 -9.689 -11.759 1.00 84.75 142 VAL A O 1
ATOM 1089 N N . GLU A 1 143 ? 1.489 -9.644 -11.860 1.00 86.44 143 GLU A N 1
ATOM 1090 C CA . GLU A 1 143 ? 1.427 -9.987 -13.278 1.00 86.44 143 GLU A CA 1
ATOM 1091 C C . GLU A 1 143 ? 1.961 -8.860 -14.165 1.00 86.44 143 GLU A C 1
ATOM 1093 O O . GLU A 1 143 ? 2.790 -9.116 -15.031 1.00 86.44 143 GLU A O 1
ATOM 1098 N N . ILE A 1 144 ? 1.599 -7.601 -13.888 1.00 82.69 144 ILE A N 1
ATOM 1099 C CA . ILE A 1 144 ? 2.164 -6.444 -14.602 1.00 82.69 144 ILE A CA 1
ATOM 1100 C C . ILE A 1 144 ? 3.683 -6.373 -14.405 1.00 82.69 144 ILE A C 1
ATOM 1102 O O . ILE A 1 144 ? 4.410 -6.069 -15.346 1.00 82.69 144 ILE A O 1
ATOM 1106 N N . LEU A 1 145 ? 4.180 -6.664 -13.199 1.00 82.31 145 LEU A N 1
ATOM 1107 C CA . LEU A 1 145 ? 5.616 -6.654 -12.930 1.00 82.31 145 LEU A CA 1
ATOM 1108 C C . LEU A 1 145 ? 6.349 -7.770 -13.684 1.00 82.31 145 LEU A C 1
ATOM 1110 O O . LEU A 1 145 ? 7.416 -7.518 -14.230 1.00 82.31 145 LEU A O 1
ATOM 1114 N N . ARG A 1 146 ? 5.779 -8.979 -13.738 1.00 83.56 146 ARG A N 1
ATOM 1115 C CA . ARG A 1 146 ? 6.333 -10.095 -14.523 1.00 83.56 146 ARG A CA 1
ATOM 1116 C C . ARG A 1 146 ? 6.354 -9.789 -16.011 1.00 83.56 146 ARG A C 1
ATOM 1118 O O . ARG A 1 146 ? 7.327 -10.108 -16.682 1.00 83.56 146 ARG A O 1
ATOM 1125 N N . GLU A 1 147 ? 5.292 -9.170 -16.509 1.00 84.25 147 GLU A N 1
ATOM 1126 C CA . GLU A 1 147 ? 5.220 -8.746 -17.901 1.00 84.25 147 GLU A CA 1
ATOM 1127 C C . GLU A 1 147 ? 6.267 -7.659 -18.181 1.00 84.25 147 GLU A C 1
ATOM 1129 O O . GLU A 1 147 ? 6.996 -7.735 -19.159 1.00 84.25 147 GLU A O 1
ATOM 1134 N N . ALA A 1 148 ? 6.441 -6.690 -17.279 1.00 80.69 148 ALA A N 1
ATOM 1135 C CA . ALA A 1 148 ? 7.513 -5.705 -17.401 1.00 80.69 148 ALA A CA 1
ATOM 1136 C C . ALA A 1 148 ? 8.914 -6.347 -17.356 1.00 80.69 148 ALA A C 1
ATOM 1138 O O . ALA A 1 148 ? 9.794 -5.934 -18.107 1.00 80.69 148 ALA A O 1
ATOM 1139 N N . GLU A 1 149 ? 9.122 -7.360 -16.510 1.00 81.25 149 GLU A N 1
ATOM 1140 C CA . GLU A 1 149 ? 10.377 -8.121 -16.418 1.00 81.25 149 GLU A CA 1
ATOM 1141 C C . GLU A 1 149 ? 10.696 -8.844 -17.727 1.00 81.25 149 GLU A C 1
ATOM 1143 O O . GLU A 1 149 ? 11.846 -8.835 -18.170 1.00 81.25 149 GLU A O 1
ATOM 1148 N N . SER A 1 150 ? 9.679 -9.428 -18.372 1.00 87.00 150 SER A N 1
ATOM 1149 C CA . SER A 1 150 ? 9.846 -10.141 -19.641 1.00 87.00 150 SER A CA 1
ATOM 1150 C C . SER A 1 150 ? 10.332 -9.205 -20.753 1.00 87.00 150 SER A C 1
ATOM 1152 O O . SER A 1 150 ? 11.196 -9.586 -21.540 1.00 87.00 150 SER A O 1
ATOM 1154 N N . PHE A 1 151 ? 9.867 -7.952 -20.758 1.00 82.69 151 PHE A N 1
ATOM 1155 C CA . PHE A 1 151 ? 10.322 -6.932 -21.701 1.00 82.69 151 PHE A CA 1
ATOM 1156 C C . PHE A 1 151 ? 11.660 -6.294 -21.328 1.00 82.69 151 PHE A C 1
ATOM 1158 O O . PHE A 1 151 ? 12.363 -5.822 -22.214 1.00 82.69 151 PHE A O 1
ATOM 1165 N N . ALA A 1 152 ? 12.051 -6.278 -20.053 1.00 80.88 152 ALA A N 1
ATOM 1166 C CA . ALA A 1 152 ? 13.195 -5.490 -19.589 1.00 80.88 152 ALA A CA 1
ATOM 1167 C C . ALA A 1 152 ? 14.528 -5.867 -20.261 1.00 80.88 152 ALA A C 1
ATOM 1169 O O . ALA A 1 152 ? 15.410 -5.017 -20.376 1.00 80.88 152 ALA A O 1
ATOM 1170 N N . THR A 1 153 ? 14.671 -7.115 -20.718 1.00 79.75 153 THR A N 1
ATOM 1171 C CA . THR A 1 153 ? 15.899 -7.593 -21.377 1.00 79.75 153 THR A CA 1
ATOM 1172 C C . THR A 1 153 ? 15.954 -7.220 -22.861 1.00 79.75 153 THR A C 1
ATOM 1174 O O . THR A 1 153 ? 17.012 -6.831 -23.352 1.00 79.75 153 THR A O 1
ATOM 1177 N N . ASP A 1 154 ? 14.821 -7.310 -23.562 1.00 85.31 154 ASP A N 1
ATOM 1178 C CA . ASP A 1 154 ? 14.758 -7.168 -25.023 1.00 85.31 154 ASP A CA 1
ATOM 1179 C C . ASP A 1 154 ? 14.334 -5.756 -25.466 1.00 85.31 154 ASP A C 1
ATOM 1181 O O . ASP A 1 154 ? 14.811 -5.249 -26.482 1.00 85.31 154 ASP A O 1
ATOM 1185 N N . ASP A 1 155 ? 13.462 -5.102 -24.694 1.00 87.19 155 ASP A N 1
ATOM 1186 C CA . ASP A 1 155 ? 12.960 -3.747 -24.932 1.00 87.19 155 ASP A CA 1
ATOM 1187 C C . ASP A 1 155 ? 12.654 -3.021 -23.598 1.00 87.19 155 ASP A C 1
ATOM 1189 O O . ASP A 1 155 ? 11.526 -3.041 -23.086 1.00 87.19 155 ASP A O 1
ATOM 1193 N N . PRO A 1 156 ? 13.646 -2.308 -23.032 1.00 80.25 156 PRO A N 1
ATOM 1194 C CA . PRO A 1 156 ? 13.471 -1.541 -21.800 1.00 80.25 156 PRO A CA 1
ATOM 1195 C C . PRO A 1 156 ? 12.388 -0.455 -21.897 1.00 80.25 156 PRO A C 1
ATOM 1197 O O . PRO A 1 156 ? 11.809 -0.068 -20.879 1.00 80.25 156 PRO A O 1
ATOM 1200 N N . GLN A 1 157 ? 12.101 0.056 -23.103 1.00 80.38 157 GLN A N 1
ATOM 1201 C CA . GLN A 1 157 ? 11.051 1.058 -23.298 1.00 80.38 157 GLN A CA 1
ATOM 1202 C C . GLN A 1 157 ? 9.667 0.417 -23.186 1.00 80.38 157 GLN A C 1
ATOM 1204 O O . GLN A 1 157 ? 8.781 0.999 -22.556 1.00 80.38 157 GLN A O 1
ATOM 1209 N N . ALA A 1 158 ? 9.493 -0.795 -23.718 1.00 84.25 158 ALA A N 1
ATOM 1210 C CA . ALA A 1 158 ? 8.273 -1.575 -23.530 1.00 84.25 158 ALA A CA 1
ATOM 1211 C C . ALA A 1 158 ? 8.048 -1.924 -22.050 1.00 84.25 158 ALA A C 1
ATOM 1213 O O . ALA A 1 158 ? 6.942 -1.732 -21.545 1.00 84.25 158 ALA A O 1
ATOM 1214 N N . ALA A 1 159 ? 9.095 -2.325 -21.321 1.00 80.12 159 ALA A N 1
ATOM 1215 C CA . ALA A 1 159 ? 9.006 -2.572 -19.878 1.00 80.12 159 ALA A CA 1
ATOM 1216 C C . ALA A 1 159 ? 8.534 -1.329 -19.102 1.00 80.12 159 ALA A C 1
ATOM 1218 O O . ALA A 1 159 ? 7.629 -1.406 -18.267 1.00 80.12 159 ALA A O 1
ATOM 1219 N N . ALA 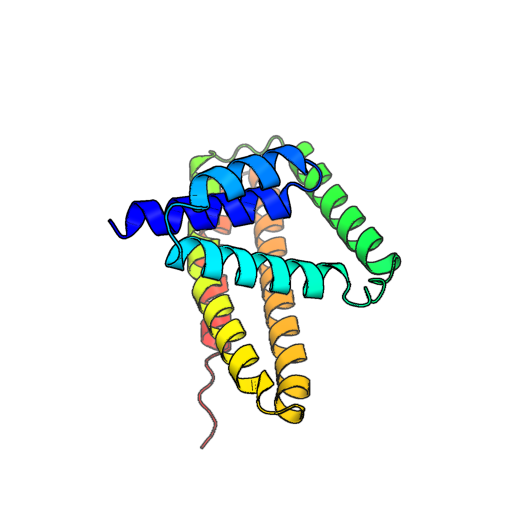A 1 160 ? 9.097 -0.157 -19.417 1.00 79.00 160 ALA A N 1
ATOM 1220 C CA . ALA A 1 160 ? 8.676 1.107 -18.819 1.00 79.00 160 ALA A CA 1
ATOM 1221 C C . ALA A 1 160 ? 7.219 1.462 -19.169 1.00 79.00 160 ALA A C 1
ATOM 1223 O O . ALA A 1 160 ? 6.476 1.924 -18.301 1.00 79.00 160 ALA A O 1
ATOM 1224 N N . ALA A 1 161 ? 6.788 1.213 -20.409 1.00 81.31 161 ALA A N 1
ATOM 1225 C CA . ALA A 1 161 ? 5.409 1.437 -20.834 1.00 81.31 161 ALA A CA 1
ATOM 1226 C C . ALA A 1 161 ? 4.419 0.530 -20.084 1.00 81.31 161 ALA A C 1
ATOM 1228 O O . ALA A 1 161 ? 3.377 1.005 -19.637 1.00 81.31 161 ALA A O 1
ATOM 1229 N N . VAL A 1 162 ? 4.760 -0.745 -19.876 1.00 85.06 162 VAL A N 1
ATOM 1230 C CA . VAL A 1 162 ? 3.949 -1.699 -19.098 1.00 85.06 162 VAL A CA 1
ATOM 1231 C C . VAL A 1 162 ? 3.816 -1.247 -17.642 1.00 85.06 162 VAL A C 1
ATOM 1233 O O . VAL A 1 162 ? 2.709 -1.212 -17.103 1.00 85.06 162 VAL A O 1
ATOM 1236 N N . LEU A 1 163 ? 4.912 -0.812 -17.013 1.00 81.50 163 LEU A N 1
ATOM 1237 C CA . LEU A 1 163 ? 4.875 -0.265 -15.651 1.00 81.50 163 LEU A CA 1
ATOM 1238 C C . LEU A 1 163 ? 4.055 1.029 -15.561 1.00 81.50 163 LEU A C 1
ATOM 1240 O O . LEU A 1 163 ? 3.354 1.244 -14.571 1.00 81.50 163 LEU A O 1
ATOM 1244 N N . ALA A 1 164 ? 4.090 1.871 -16.595 1.00 82.31 164 ALA A N 1
ATOM 1245 C CA . ALA A 1 164 ? 3.308 3.103 -16.650 1.00 82.31 164 ALA A CA 1
ATOM 1246 C C . ALA A 1 164 ? 1.788 2.859 -16.711 1.00 82.31 164 ALA A C 1
ATOM 1248 O O . ALA A 1 164 ? 1.028 3.757 -16.353 1.00 82.31 164 ALA A O 1
ATOM 1249 N N . LEU A 1 165 ? 1.338 1.659 -17.104 1.00 82.12 165 LEU A N 1
ATOM 1250 C CA . LEU A 1 165 ? -0.080 1.267 -17.114 1.00 82.12 165 LEU A CA 1
ATOM 1251 C C . LEU A 1 165 ? -0.598 0.811 -15.743 1.00 82.12 165 LEU A C 1
ATOM 1253 O O . LEU A 1 165 ? -1.809 0.782 -15.513 1.00 82.12 165 LEU A O 1
ATOM 1257 N N . LEU A 1 166 ? 0.297 0.479 -14.810 1.00 79.94 166 LEU A N 1
ATOM 1258 C CA . LEU A 1 166 ? -0.053 0.004 -13.470 1.00 79.94 166 LEU A CA 1
ATOM 1259 C C . LEU A 1 166 ? -1.020 0.941 -12.708 1.00 79.94 166 LEU A C 1
ATOM 1261 O O . LEU A 1 166 ? -1.991 0.447 -12.132 1.00 79.94 166 LEU A O 1
ATOM 1265 N N . PRO A 1 167 ? -0.863 2.278 -12.732 1.00 77.75 167 PRO A N 1
ATOM 1266 C CA . PRO A 1 167 ? -1.776 3.192 -12.043 1.00 77.75 167 PRO A CA 1
ATOM 1267 C C . PRO A 1 167 ? -3.177 3.211 -12.663 1.00 77.75 167 PRO A C 1
ATOM 1269 O O . PRO A 1 167 ? -4.164 3.404 -11.951 1.00 77.75 167 PRO A O 1
ATOM 1272 N N . ASP A 1 168 ? -3.282 3.018 -13.979 1.00 82.31 168 ASP A N 1
ATOM 1273 C CA . ASP A 1 168 ? -4.561 2.983 -14.692 1.00 82.31 168 ASP A CA 1
ATOM 1274 C C . ASP A 1 168 ? -5.288 1.658 -14.461 1.00 82.31 168 ASP A C 1
ATOM 1276 O O . ASP A 1 168 ? -6.491 1.662 -14.200 1.00 82.31 168 ASP A O 1
ATOM 1280 N N . ALA A 1 169 ? -4.556 0.541 -14.432 1.00 81.19 169 ALA A N 1
ATOM 1281 C CA . ALA A 1 169 ? -5.098 -0.759 -14.044 1.00 81.19 169 ALA A CA 1
ATOM 1282 C C . ALA A 1 169 ? -5.650 -0.734 -12.607 1.00 81.19 169 ALA A C 1
ATOM 1284 O O . ALA A 1 169 ? -6.785 -1.151 -12.362 1.00 81.19 169 ALA A O 1
ATOM 1285 N N . LEU A 1 170 ? -4.891 -0.172 -11.659 1.00 78.56 170 LEU A N 1
ATOM 1286 C CA . LEU A 1 170 ? -5.336 -0.021 -10.271 1.00 78.56 170 LEU A CA 1
ATOM 1287 C C . LEU A 1 170 ? -6.555 0.904 -10.155 1.00 78.56 170 LEU A C 1
ATOM 1289 O O . LEU A 1 170 ? -7.496 0.590 -9.423 1.00 78.56 170 LEU A O 1
ATOM 1293 N N . ARG A 1 171 ? -6.585 2.014 -10.907 1.00 79.19 171 ARG A N 1
ATOM 1294 C CA . ARG A 1 171 ? -7.753 2.908 -10.966 1.00 79.19 171 ARG A CA 1
ATOM 1295 C C . ARG A 1 171 ? -8.983 2.223 -11.550 1.00 79.19 171 ARG A C 1
ATOM 1297 O O . ARG A 1 171 ? -10.070 2.424 -11.021 1.00 79.19 171 ARG A O 1
ATOM 1304 N N . ALA A 1 172 ? -8.832 1.412 -12.593 1.00 82.12 172 ALA A N 1
ATOM 1305 C CA . ALA A 1 172 ? -9.939 0.673 -13.193 1.00 82.12 172 ALA A CA 1
ATOM 1306 C C . ALA A 1 172 ? -10.545 -0.338 -12.208 1.00 82.12 172 ALA A C 1
ATOM 1308 O O . ALA A 1 172 ? -11.766 -0.411 -12.077 1.00 82.12 172 ALA A O 1
ATOM 1309 N N . ILE A 1 173 ? -9.705 -1.056 -11.454 1.00 79.19 173 ILE A N 1
ATOM 1310 C CA . ILE A 1 173 ? -10.161 -1.965 -10.392 1.00 79.19 173 ILE A CA 1
ATOM 1311 C C . ILE A 1 173 ? -10.876 -1.175 -9.292 1.00 79.19 173 ILE A C 1
ATOM 1313 O O . ILE A 1 173 ? -11.978 -1.542 -8.893 1.00 79.19 173 ILE A O 1
ATOM 1317 N N . ALA A 1 174 ? -10.298 -0.058 -8.840 1.00 72.75 174 ALA A N 1
ATOM 1318 C CA . ALA A 1 174 ? -10.916 0.797 -7.830 1.00 72.75 174 ALA A CA 1
ATOM 1319 C C . ALA A 1 174 ? -12.276 1.358 -8.283 1.00 72.75 174 ALA A C 1
ATOM 1321 O O . ALA A 1 174 ? -13.232 1.358 -7.510 1.00 72.75 174 ALA A O 1
ATOM 1322 N N . ALA A 1 175 ? -12.385 1.789 -9.541 1.00 78.69 175 ALA A N 1
ATOM 1323 C CA . ALA A 1 175 ? -13.634 2.267 -10.124 1.00 78.69 175 ALA A CA 1
ATOM 1324 C C . ALA A 1 175 ? -14.680 1.147 -10.236 1.00 78.69 175 ALA A C 1
ATOM 1326 O O . ALA A 1 175 ? -15.846 1.371 -9.922 1.00 78.69 175 ALA A O 1
ATOM 1327 N N . GLY A 1 176 ? -14.263 -0.067 -10.609 1.00 74.31 176 GLY A N 1
ATOM 1328 C CA . GLY A 1 176 ? -15.132 -1.244 -10.667 1.00 74.31 176 GLY A CA 1
ATOM 1329 C C . GLY A 1 176 ? -15.681 -1.685 -9.306 1.00 74.31 176 GLY A C 1
ATOM 1330 O O . GLY A 1 176 ? -16.711 -2.349 -9.254 1.00 74.31 176 GLY A O 1
ATOM 1331 N N . LEU A 1 177 ? -15.038 -1.297 -8.202 1.00 67.31 177 LEU A N 1
ATOM 1332 C CA . LEU A 1 177 ? -15.533 -1.546 -6.843 1.00 67.31 177 LEU A CA 1
ATOM 1333 C C . LEU A 1 177 ? -16.567 -0.516 -6.384 1.00 67.31 177 LEU A C 1
ATOM 1335 O O . LEU A 1 177 ? -17.320 -0.785 -5.450 1.00 67.31 177 LEU A O 1
ATOM 1339 N N . ASN A 1 178 ? -16.631 0.642 -7.041 1.00 66.00 178 ASN A N 1
ATOM 1340 C CA . ASN A 1 178 ? -17.573 1.709 -6.725 1.00 66.00 178 ASN A CA 1
ATOM 1341 C C . ASN A 1 178 ? -18.902 1.513 -7.475 1.00 66.00 178 ASN A C 1
ATOM 1343 O O . ASN A 1 178 ? -19.404 2.431 -8.124 1.00 66.00 178 ASN A O 1
ATOM 1347 N N . VAL A 1 179 ? -19.453 0.295 -7.432 1.00 54.34 179 VAL A N 1
ATOM 1348 C CA . VAL A 1 179 ? -20.799 0.033 -7.954 1.00 54.34 179 VAL A CA 1
ATOM 1349 C C . VAL A 1 179 ? -21.786 0.715 -7.001 1.00 54.34 179 VAL A C 1
ATOM 1351 O O . VAL A 1 179 ? -21.798 0.363 -5.817 1.00 54.34 179 VAL A O 1
ATOM 1354 N N . PRO A 1 180 ? -22.583 1.698 -7.459 1.00 52.03 180 PRO A N 1
ATOM 1355 C CA . PRO A 1 180 ? -23.599 2.304 -6.610 1.00 52.03 180 PRO A CA 1
ATOM 1356 C C . PRO A 1 180 ? -24.568 1.216 -6.123 1.00 52.03 180 PRO A C 1
ATOM 1358 O O . PRO A 1 180 ? -24.808 0.249 -6.855 1.00 52.03 180 PRO A O 1
ATOM 1361 N N . PRO A 1 181 ? -25.110 1.327 -4.896 1.00 48.81 181 PRO A N 1
ATOM 1362 C CA . PRO A 1 181 ? -26.141 0.402 -4.446 1.00 48.81 181 PRO A CA 1
ATOM 1363 C C . PRO A 1 181 ? -27.280 0.412 -5.473 1.00 48.81 181 PRO A C 1
ATOM 1365 O O . PRO A 1 181 ? -27.713 1.480 -5.897 1.00 48.81 181 PRO A O 1
ATOM 1368 N N . ALA A 1 182 ? -27.699 -0.771 -5.926 1.00 52.38 182 ALA A N 1
ATOM 1369 C CA . ALA A 1 182 ? -28.868 -0.888 -6.787 1.00 52.38 182 ALA A CA 1
ATOM 1370 C C . ALA A 1 182 ? -30.096 -0.428 -5.987 1.00 52.38 182 ALA A C 1
ATOM 1372 O O . ALA A 1 182 ? -30.329 -0.963 -4.899 1.00 52.38 182 ALA A O 1
ATOM 1373 N N . ASP A 1 183 ? -30.798 0.580 -6.511 1.00 57.50 183 ASP A N 1
ATOM 1374 C CA . ASP A 1 183 ? -32.065 1.098 -5.972 1.00 57.50 183 ASP A CA 1
ATOM 1375 C C . ASP A 1 183 ? -33.154 0.012 -5.894 1.00 57.50 183 ASP A C 1
ATOM 1377 O O . ASP A 1 183 ? -33.229 -0.838 -6.819 1.00 57.50 183 ASP A O 1
#

Foldseek 3Di:
DVVVLVVLLVVLVVVLVVPDDPVVNVVSLVVCVVPVVSNVVSVVVVVVSVCVVPPPPPPDPPVVVVVVVVVVVVVVVVVVVDPQPADPVLVVVLVVLLCVLCVVLVVVLVVQCVVCVVPVVSNVVSVVVSVVLVVVLVVVVVVLQVVLSVCRVPPNVVSSVSSVCSNVVSVVSVVVVPDPPDD